Protein AF-A0A842VYQ7-F1 (afdb_monomer)

Foldseek 3Di:
DQDDPDVLLVVVVVLQVVQFDWDPADAFQFFKWKWKWFADPNDIWIKIDTATWDDDVFKIKGFAWIQTPVQQAIDGDIDIDGSDDDPRMDMTMGGDDPPLRVQVVVVCVVADRVRRRNPSVVVSVSSVVVSVVD

Structure (mmCIF, N/CA/C/O backbone):
data_AF-A0A842VYQ7-F1
#
_entry.id   AF-A0A842VYQ7-F1
#
loop_
_atom_site.group_PDB
_atom_site.id
_atom_site.type_symbol
_atom_site.label_atom_id
_atom_site.label_alt_id
_atom_site.label_comp_id
_atom_site.label_asym_id
_atom_site.label_entity_id
_atom_site.label_seq_id
_atom_site.pdbx_PDB_ins_code
_atom_site.Cartn_x
_atom_site.Cartn_y
_atom_site.Cartn_z
_atom_site.occupancy
_atom_site.B_iso_or_equiv
_atom_site.auth_seq_id
_atom_site.auth_comp_id
_atom_site.auth_asym_id
_atom_site.auth_atom_id
_atom_site.pdbx_PDB_model_num
ATOM 1 N N . MET A 1 1 ? -12.883 -2.014 20.050 1.00 46.69 1 MET A N 1
ATOM 2 C CA . MET A 1 1 ? -12.017 -1.798 18.872 1.00 46.69 1 MET A CA 1
ATOM 3 C C . MET A 1 1 ? -12.716 -2.423 17.682 1.00 46.69 1 MET A C 1
ATOM 5 O O . MET A 1 1 ? -13.135 -3.564 17.813 1.00 46.69 1 MET A O 1
ATOM 9 N N . ALA A 1 2 ? -12.923 -1.688 16.590 1.00 48.06 2 ALA A N 1
ATOM 10 C CA . ALA A 1 2 ? -13.311 -2.316 15.330 1.00 48.06 2 ALA A CA 1
ATOM 11 C C . ALA A 1 2 ? -12.045 -2.970 14.754 1.00 48.06 2 ALA A C 1
ATOM 13 O O . ALA A 1 2 ? -11.008 -2.313 14.687 1.00 48.06 2 ALA A O 1
ATOM 14 N N . ILE A 1 3 ? -12.109 -4.268 14.477 1.00 56.12 3 ILE A N 1
ATOM 15 C CA . ILE A 1 3 ? -10.994 -5.078 13.975 1.00 56.12 3 ILE A CA 1
ATOM 16 C C . ILE A 1 3 ? -11.365 -5.459 12.541 1.00 56.12 3 ILE A C 1
ATOM 18 O O . ILE A 1 3 ? -12.533 -5.774 12.293 1.00 56.12 3 ILE A O 1
ATOM 22 N N . SER A 1 4 ? -10.396 -5.410 11.622 1.00 59.88 4 SER A N 1
ATOM 23 C CA . SER A 1 4 ? -10.541 -5.999 10.286 1.00 59.88 4 SER A CA 1
ATOM 24 C C . SER A 1 4 ? -11.105 -7.412 10.394 1.00 59.88 4 SER A C 1
ATOM 26 O O . SER A 1 4 ? -10.699 -8.181 11.270 1.00 59.88 4 SER A O 1
ATOM 28 N N . LYS A 1 5 ? -12.029 -7.778 9.505 1.00 63.16 5 LYS A N 1
ATOM 29 C CA . LYS A 1 5 ? -12.509 -9.167 9.440 1.00 63.16 5 LYS A CA 1
ATOM 30 C C . LYS A 1 5 ? -11.510 -10.087 8.729 1.00 63.16 5 LYS A C 1
ATOM 32 O O . LYS A 1 5 ? -11.689 -11.300 8.785 1.00 63.16 5 LYS A 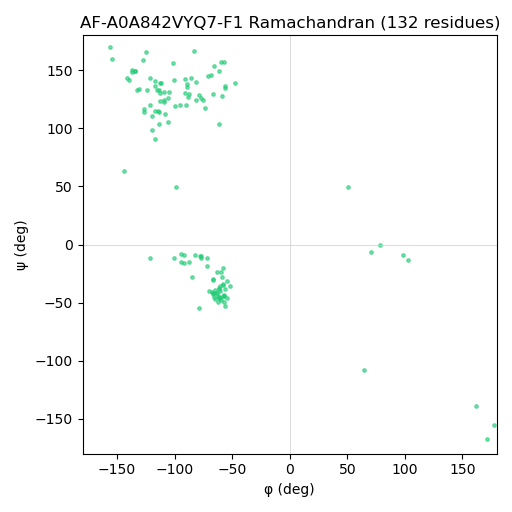O 1
ATOM 37 N N . LYS A 1 6 ? -10.477 -9.517 8.097 1.00 72.62 6 LYS A N 1
ATOM 38 C CA . LYS A 1 6 ? -9.433 -10.209 7.336 1.00 72.62 6 LYS A CA 1
ATOM 39 C C . LYS A 1 6 ? -8.109 -10.224 8.120 1.00 72.62 6 LYS A C 1
ATOM 41 O O . LYS A 1 6 ? -7.474 -9.166 8.231 1.00 72.62 6 LYS A O 1
ATOM 46 N N . PRO A 1 7 ? -7.685 -11.365 8.706 1.00 81.31 7 PRO A N 1
ATOM 47 C CA . PRO A 1 7 ? -6.415 -11.463 9.438 1.00 81.31 7 PRO A CA 1
ATOM 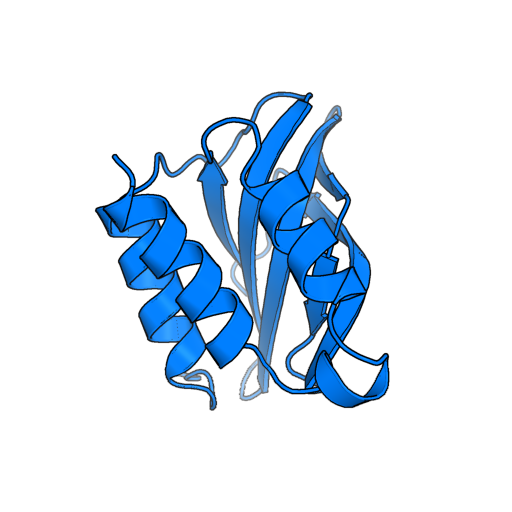48 C C . PRO A 1 7 ? -5.192 -11.135 8.565 1.00 81.31 7 PRO A C 1
ATOM 50 O O . PRO A 1 7 ? -4.168 -10.677 9.076 1.00 81.31 7 PRO A O 1
ATOM 53 N N . GLU A 1 8 ? -5.322 -11.283 7.249 1.00 86.81 8 GLU A N 1
ATOM 54 C CA . GLU A 1 8 ? -4.322 -10.960 6.230 1.00 86.81 8 GLU A CA 1
ATOM 55 C C . GLU A 1 8 ? -3.893 -9.489 6.288 1.00 86.81 8 GLU A C 1
ATOM 57 O O . GLU A 1 8 ? -2.724 -9.180 6.088 1.00 86.81 8 GLU A O 1
ATOM 62 N N . ILE A 1 9 ? -4.804 -8.575 6.629 1.00 88.12 9 ILE A N 1
ATOM 63 C CA . ILE A 1 9 ? -4.496 -7.142 6.751 1.00 88.12 9 ILE A CA 1
ATOM 64 C C . ILE A 1 9 ? -3.570 -6.885 7.938 1.00 88.12 9 ILE A C 1
ATOM 66 O O . ILE A 1 9 ? -2.630 -6.102 7.836 1.00 88.12 9 ILE A O 1
ATOM 70 N N . GLY A 1 10 ? -3.806 -7.566 9.063 1.00 89.44 10 GLY A N 1
ATOM 71 C CA . GLY A 1 10 ? -2.907 -7.499 10.214 1.00 89.44 10 GLY A CA 1
ATOM 72 C C . GLY A 1 10 ? -1.521 -8.037 9.865 1.00 89.44 10 GLY A C 1
ATOM 73 O O . GLY A 1 10 ? -0.519 -7.395 10.165 1.00 89.44 10 GLY A O 1
ATOM 74 N N . LYS A 1 11 ? -1.472 -9.172 9.157 1.00 91.31 11 LYS A N 1
ATOM 75 C CA . LYS A 1 11 ? -0.219 -9.762 8.674 1.00 91.31 11 LYS A CA 1
ATOM 76 C C . LYS A 1 11 ? 0.525 -8.826 7.716 1.00 91.31 11 LYS A C 1
ATOM 78 O O . LYS A 1 11 ? 1.724 -8.639 7.887 1.00 91.31 11 LYS A O 1
ATOM 83 N N . LEU A 1 12 ? -0.179 -8.208 6.764 1.00 92.44 12 LEU A N 1
ATOM 84 C CA . LEU A 1 12 ? 0.397 -7.229 5.841 1.00 92.44 12 LEU A CA 1
ATOM 85 C C . LEU A 1 12 ? 1.046 -6.083 6.609 1.00 92.44 12 LEU A C 1
ATOM 87 O O . LEU A 1 12 ? 2.213 -5.795 6.388 1.00 92.44 12 LEU A O 1
ATOM 91 N N . LYS A 1 13 ? 0.310 -5.454 7.530 1.00 93.69 13 LYS A N 1
ATOM 92 C CA . LYS A 1 13 ? 0.820 -4.313 8.302 1.00 93.69 13 LYS A CA 1
ATOM 93 C C . LYS A 1 13 ? 2.091 -4.667 9.072 1.00 93.69 13 LYS A C 1
ATOM 95 O O . LYS A 1 13 ? 3.050 -3.912 8.991 1.00 93.69 13 LYS A O 1
ATOM 100 N N . ASN A 1 14 ? 2.121 -5.829 9.726 1.00 94.56 14 ASN A N 1
ATOM 101 C CA . ASN A 1 14 ? 3.319 -6.296 10.423 1.00 94.56 14 ASN A CA 1
ATOM 102 C C . ASN A 1 14 ? 4.498 -6.482 9.454 1.00 94.56 14 ASN A C 1
ATOM 104 O O . ASN A 1 14 ? 5.588 -5.998 9.726 1.00 94.56 14 ASN A O 1
ATOM 108 N N . ILE A 1 15 ? 4.275 -7.123 8.298 1.00 93.88 15 ILE A N 1
ATOM 109 C CA . ILE A 1 15 ? 5.314 -7.293 7.270 1.00 93.88 15 ILE A CA 1
ATOM 110 C C . ILE A 1 15 ? 5.856 -5.934 6.813 1.00 93.88 15 ILE A C 1
ATOM 112 O O . ILE A 1 15 ? 7.071 -5.778 6.696 1.00 93.88 15 ILE A O 1
ATOM 116 N N . LEU A 1 16 ? 4.974 -4.961 6.570 1.00 94.81 16 LEU A N 1
ATOM 117 C CA . LEU A 1 16 ? 5.366 -3.619 6.147 1.00 94.81 16 LEU A CA 1
ATOM 118 C C . LEU A 1 16 ? 6.220 -2.920 7.209 1.00 94.81 16 LEU A C 1
ATOM 120 O O . LEU A 1 16 ? 7.289 -2.415 6.890 1.00 94.81 16 LEU A O 1
ATOM 124 N N . GLU A 1 17 ? 5.774 -2.926 8.464 1.00 94.88 17 GLU A N 1
ATOM 125 C CA . GLU A 1 17 ? 6.479 -2.279 9.578 1.00 94.88 17 GLU A CA 1
ATOM 126 C C . GLU A 1 17 ? 7.829 -2.943 9.906 1.00 94.88 17 GLU A C 1
ATOM 128 O O . GLU A 1 17 ? 8.742 -2.264 10.372 1.00 94.88 17 GLU A O 1
ATOM 133 N N . GLU A 1 18 ? 7.973 -4.251 9.669 1.00 95.00 18 GLU A N 1
ATOM 134 C CA . GLU A 1 18 ? 9.201 -5.004 9.959 1.00 95.00 18 GLU A CA 1
ATOM 135 C C . GLU A 1 18 ? 10.250 -4.943 8.837 1.00 95.00 18 GLU A C 1
ATOM 137 O O . GLU A 1 18 ? 11.438 -5.080 9.126 1.00 95.00 18 GLU A O 1
ATOM 142 N N . ASN A 1 19 ? 9.836 -4.771 7.575 1.00 94.50 19 ASN A N 1
ATOM 143 C CA . ASN A 1 19 ? 10.721 -4.976 6.416 1.00 94.50 19 ASN A CA 1
ATOM 144 C C . ASN A 1 19 ? 10.885 -3.747 5.514 1.00 94.50 19 ASN A C 1
ATOM 146 O O . ASN A 1 19 ? 11.759 -3.760 4.653 1.00 94.50 19 ASN A O 1
ATOM 150 N N . PHE A 1 20 ? 10.074 -2.702 5.681 1.00 94.50 20 PHE A N 1
ATOM 151 C CA . PHE A 1 20 ? 10.090 -1.531 4.803 1.00 94.50 20 PHE A CA 1
ATOM 152 C C . PHE A 1 20 ? 10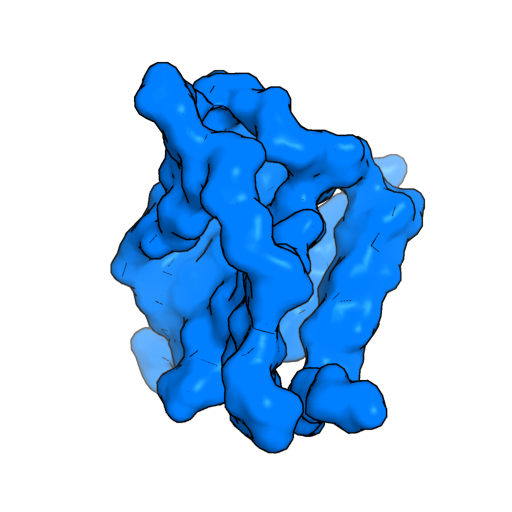.229 -0.225 5.589 1.00 94.50 20 PHE A C 1
ATOM 154 O O . PHE A 1 20 ? 9.899 -0.138 6.774 1.00 94.50 20 PHE A O 1
ATOM 161 N N . GLU A 1 21 ? 10.686 0.830 4.911 1.00 96.19 21 GLU A N 1
ATOM 162 C CA . GLU A 1 21 ? 10.692 2.176 5.481 1.00 96.19 21 GLU A CA 1
ATOM 163 C C . GLU A 1 21 ? 9.265 2.739 5.517 1.00 96.19 21 GLU A C 1
ATOM 165 O O . GLU A 1 21 ? 8.640 2.953 4.475 1.00 96.19 21 GLU A O 1
ATOM 170 N N . ILE A 1 22 ? 8.753 3.017 6.720 1.00 96.75 22 ILE A N 1
ATOM 171 C CA . ILE A 1 22 ? 7.443 3.648 6.902 1.00 96.75 22 ILE A CA 1
ATOM 172 C C . ILE A 1 22 ? 7.579 5.172 6.888 1.00 96.75 22 ILE A C 1
ATOM 174 O O . ILE A 1 22 ? 8.319 5.751 7.683 1.00 96.75 22 ILE A O 1
ATOM 178 N N . THR A 1 23 ? 6.801 5.836 6.034 1.00 94.44 23 THR A N 1
ATOM 179 C CA . THR A 1 23 ? 6.805 7.296 5.890 1.00 94.44 23 THR A CA 1
ATOM 180 C C . THR A 1 23 ? 5.392 7.866 5.836 1.00 94.44 23 THR A C 1
ATOM 182 O O . THR A 1 23 ? 4.468 7.254 5.319 1.00 94.44 23 THR A O 1
ATOM 185 N N . GLU A 1 24 ? 5.196 9.087 6.327 1.00 91.50 24 GLU A N 1
ATOM 186 C CA . GLU A 1 24 ? 3.939 9.830 6.130 1.00 91.50 24 GLU A CA 1
ATOM 187 C C . GLU A 1 24 ? 3.980 10.721 4.875 1.00 91.50 24 GLU A C 1
ATOM 189 O O . GLU A 1 24 ? 2.985 11.341 4.486 1.00 91.50 24 GLU A O 1
ATOM 194 N N . SER A 1 25 ? 5.158 10.839 4.262 1.00 90.75 25 SER A N 1
ATOM 195 C CA . SER A 1 25 ? 5.469 11.848 3.255 1.00 90.75 25 SER A CA 1
ATOM 196 C C . SER A 1 25 ? 6.403 11.261 2.189 1.00 90.75 25 SER A C 1
ATOM 198 O O . SER A 1 25 ? 7.525 11.761 2.038 1.00 90.75 25 SER A O 1
ATOM 200 N N . PRO A 1 26 ? 5.945 10.244 1.431 1.00 94.69 26 PRO A N 1
ATOM 201 C CA . PRO A 1 26 ? 6.709 9.693 0.313 1.00 94.69 26 PRO A CA 1
ATOM 202 C C . PRO A 1 26 ? 7.058 10.783 -0.712 1.00 94.69 26 PRO A C 1
ATOM 204 O O . PRO A 1 26 ? 6.426 11.856 -0.765 1.00 94.69 26 PRO A O 1
ATOM 207 N N . ASN A 1 27 ? 8.102 10.551 -1.498 1.00 96.00 27 ASN A N 1
ATOM 208 C CA . ASN A 1 27 ? 8.464 11.398 -2.627 1.00 96.00 27 ASN A CA 1
ATOM 209 C C . ASN A 1 27 ? 7.643 11.012 -3.860 1.00 96.00 27 ASN A C 1
ATOM 211 O O . ASN A 1 27 ? 6.945 10.000 -3.886 1.00 96.00 27 ASN A O 1
ATOM 215 N N . SER A 1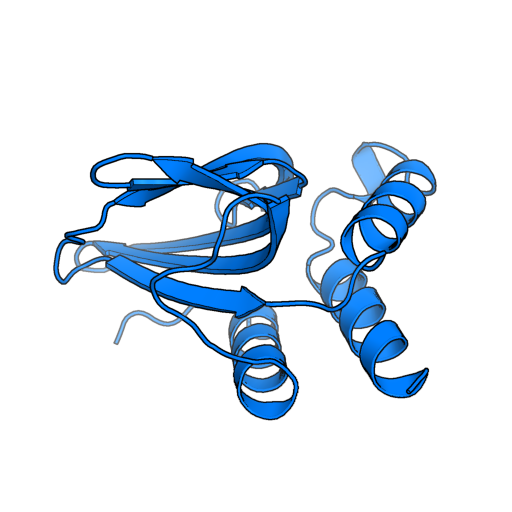 28 ? 7.667 11.875 -4.874 1.00 96.12 28 SER A N 1
ATOM 216 C CA . SER A 1 28 ? 7.095 11.514 -6.170 1.00 96.12 28 SER A CA 1
ATOM 217 C C . SER A 1 28 ? 7.945 10.429 -6.821 1.00 96.12 28 SER A C 1
ATOM 219 O O . SER A 1 28 ? 9.164 10.452 -6.689 1.00 96.12 28 SER A O 1
ATOM 221 N N . GLU A 1 29 ? 7.285 9.541 -7.555 1.00 94.69 29 GLU A N 1
ATOM 222 C CA . GLU A 1 29 ? 7.840 8.376 -8.250 1.00 94.69 29 GLU A CA 1
ATOM 223 C C . GLU A 1 29 ? 8.311 7.222 -7.356 1.00 94.69 29 GLU A C 1
ATOM 225 O O . GLU A 1 29 ? 8.583 6.150 -7.896 1.00 94.69 29 GLU A O 1
ATOM 230 N N . ASP A 1 30 ? 8.311 7.385 -6.027 1.00 96.38 30 ASP A N 1
ATOM 231 C CA . ASP A 1 30 ? 8.536 6.278 -5.091 1.00 96.38 30 ASP A CA 1
ATOM 232 C C . ASP A 1 30 ? 7.511 5.160 -5.347 1.00 96.38 30 ASP A C 1
ATOM 234 O O . ASP A 1 30 ? 6.308 5.419 -5.479 1.00 96.38 30 ASP A O 1
ATOM 238 N N . GLU A 1 31 ? 7.974 3.910 -5.391 1.00 96.62 31 GLU A N 1
ATOM 239 C CA . GLU A 1 31 ? 7.087 2.751 -5.316 1.00 96.62 31 GLU A CA 1
ATOM 240 C C . GLU A 1 31 ? 6.693 2.539 -3.856 1.00 96.62 31 GLU A C 1
ATOM 242 O O . GLU A 1 31 ? 7.541 2.532 -2.962 1.00 96.62 31 GLU A O 1
ATOM 247 N N . VAL A 1 32 ? 5.392 2.429 -3.600 1.00 97.19 32 VAL A N 1
ATOM 248 C CA . VAL A 1 32 ? 4.866 2.356 -2.239 1.00 97.19 32 VAL A CA 1
ATOM 249 C C . VAL A 1 32 ? 3.779 1.303 -2.106 1.00 97.19 32 VAL A C 1
ATOM 251 O O . VAL A 1 32 ? 2.996 1.062 -3.030 1.00 97.19 32 VAL A O 1
ATOM 254 N N . ILE A 1 33 ? 3.691 0.736 -0.905 1.00 96.69 33 ILE A N 1
ATOM 255 C CA . ILE A 1 33 ? 2.536 -0.023 -0.433 1.00 96.69 33 ILE A CA 1
ATOM 256 C C . ILE A 1 33 ? 1.832 0.813 0.632 1.00 96.69 33 ILE A C 1
ATOM 258 O O . ILE A 1 33 ? 2.425 1.200 1.639 1.00 96.69 33 ILE A O 1
ATOM 262 N N . VAL A 1 34 ? 0.547 1.070 0.430 1.00 96.56 34 VAL A N 1
ATOM 263 C CA . VAL A 1 34 ? -0.293 1.825 1.354 1.00 96.56 34 VAL A CA 1
ATOM 264 C C . VAL A 1 34 ? -1.387 0.949 1.913 1.00 96.56 34 VAL A C 1
ATOM 266 O O . VAL A 1 34 ? -2.103 0.291 1.171 1.00 96.56 34 VAL A O 1
ATOM 269 N N . VAL A 1 35 ? -1.573 1.013 3.226 1.00 95.94 35 VAL A N 1
ATOM 270 C CA . VAL A 1 35 ? -2.739 0.467 3.916 1.00 95.94 35 VAL A CA 1
ATOM 271 C C . VAL A 1 35 ? -3.508 1.633 4.519 1.00 95.94 35 VAL A C 1
ATOM 273 O O . VAL A 1 35 ? -3.003 2.318 5.409 1.00 95.94 35 VAL A O 1
ATOM 276 N N . ARG A 1 36 ? -4.733 1.864 4.046 1.00 95.06 36 ARG A N 1
ATOM 277 C CA . ARG A 1 36 ? -5.627 2.925 4.518 1.00 95.06 36 ARG A CA 1
ATOM 278 C C . ARG A 1 36 ? -6.839 2.313 5.207 1.00 95.06 36 ARG A C 1
ATOM 280 O O . ARG A 1 36 ? -7.672 1.673 4.579 1.00 95.06 36 ARG A O 1
ATOM 287 N N . GLU A 1 37 ? -6.959 2.543 6.507 1.00 93.06 37 GLU A N 1
ATOM 288 C CA . GLU A 1 37 ? -8.065 2.057 7.331 1.00 93.06 37 GLU A CA 1
ATOM 289 C C . GLU A 1 37 ? -9.021 3.209 7.653 1.00 93.06 37 GLU A C 1
ATOM 291 O O . GLU A 1 37 ? -8.597 4.263 8.135 1.00 93.06 37 GLU A O 1
ATOM 296 N N . LEU A 1 38 ? -10.321 2.999 7.455 1.00 91.25 38 LEU A N 1
ATOM 297 C CA . LEU A 1 38 ? -11.378 3.919 7.867 1.00 91.25 38 LEU A CA 1
ATOM 298 C C . LEU A 1 38 ? -12.217 3.289 8.985 1.00 91.25 38 LEU A C 1
ATOM 300 O O . LEU A 1 38 ? -12.809 2.224 8.825 1.00 91.25 38 LEU A O 1
ATOM 304 N N . ILE A 1 39 ? -12.302 3.991 10.115 1.00 87.88 39 ILE A N 1
ATOM 305 C CA . ILE A 1 39 ? -13.051 3.593 11.309 1.00 87.88 39 ILE A CA 1
ATOM 306 C C . ILE A 1 39 ? -14.206 4.576 11.514 1.00 87.88 39 ILE A C 1
ATOM 308 O O . ILE A 1 39 ? -14.019 5.689 12.008 1.00 87.88 39 ILE A O 1
ATOM 312 N N . ALA A 1 40 ? -15.421 4.158 11.171 1.00 84.06 40 ALA A N 1
ATOM 313 C CA . ALA A 1 40 ? -16.631 4.964 11.304 1.00 84.06 40 ALA A CA 1
ATOM 314 C C . ALA A 1 40 ? -17.600 4.310 12.301 1.00 84.06 40 ALA A C 1
ATOM 316 O O . ALA A 1 40 ? -18.440 3.481 11.949 1.00 84.06 40 ALA A O 1
ATOM 317 N N . GLY A 1 41 ? -17.480 4.671 13.582 1.00 80.56 41 GLY A N 1
ATOM 318 C CA . GLY A 1 41 ? -18.308 4.103 14.649 1.00 80.56 41 GLY A CA 1
ATOM 319 C C . GLY A 1 41 ? -18.054 2.603 14.837 1.00 80.56 41 GLY A C 1
ATOM 320 O O . GLY A 1 41 ? -17.017 2.217 15.370 1.00 80.56 41 GLY A O 1
ATOM 321 N N . LYS A 1 42 ? -19.013 1.761 14.425 1.00 78.06 42 LYS A N 1
ATOM 322 C CA . LYS A 1 42 ? -18.881 0.288 14.427 1.00 78.06 42 LYS A CA 1
ATOM 323 C C . LYS A 1 42 ? -18.406 -0.283 13.085 1.00 78.06 42 LYS A C 1
ATOM 325 O O . LYS A 1 42 ? -18.133 -1.478 13.016 1.00 78.06 42 LYS A O 1
ATOM 330 N N . SER A 1 43 ? -18.325 0.544 12.045 1.00 80.25 43 SER A N 1
ATOM 331 C CA . SER A 1 43 ? -17.875 0.138 10.716 1.00 80.25 43 SER A CA 1
ATOM 332 C C . SER A 1 43 ? -16.362 0.285 10.596 1.00 80.25 43 SER A C 1
ATOM 334 O O . SER A 1 43 ? -15.787 1.276 11.052 1.00 80.25 43 SER A O 1
ATOM 336 N N . TYR A 1 44 ? -15.741 -0.707 9.969 1.00 84.94 44 TYR A N 1
ATOM 337 C CA . TYR A 1 44 ? -14.331 -0.731 9.608 1.00 84.94 44 TYR A CA 1
ATOM 338 C C . TYR A 1 44 ? -14.237 -1.137 8.141 1.00 84.94 44 TYR A C 1
ATOM 340 O O . TYR A 1 44 ? -14.932 -2.068 7.730 1.00 84.94 44 TYR A O 1
ATOM 348 N N . THR A 1 45 ? -13.424 -0.419 7.377 1.00 89.31 45 THR A N 1
ATOM 349 C CA . THR A 1 45 ? -13.089 -0.754 5.991 1.00 89.31 45 THR A CA 1
ATOM 350 C C . THR A 1 45 ? -11.619 -0.478 5.756 1.00 89.31 45 THR A C 1
ATOM 352 O O . THR A 1 45 ? -11.111 0.545 6.231 1.00 89.31 45 THR A O 1
ATOM 355 N N . VAL A 1 46 ? -10.960 -1.332 4.985 1.00 91.31 46 VAL A N 1
ATOM 356 C CA . VAL A 1 46 ? -9.574 -1.119 4.565 1.00 91.31 46 VAL A CA 1
ATOM 357 C C . VAL A 1 46 ? -9.427 -1.092 3.047 1.00 91.31 46 VAL A C 1
ATOM 359 O O . VAL A 1 46 ? -10.095 -1.829 2.319 1.00 91.31 46 VAL A O 1
ATOM 362 N N . GLU A 1 47 ? -8.527 -0.228 2.596 1.00 93.25 47 GLU A N 1
ATOM 363 C CA . GLU A 1 47 ? -8.006 -0.174 1.236 1.00 93.25 47 GLU A CA 1
ATOM 364 C C . GLU A 1 47 ? -6.506 -0.464 1.290 1.00 93.25 47 GLU A C 1
ATOM 366 O O . GLU A 1 47 ? -5.800 0.060 2.159 1.00 93.25 47 GLU A O 1
ATOM 371 N N . VAL A 1 48 ? -6.015 -1.294 0.374 1.00 93.94 48 VAL A N 1
ATOM 372 C CA . VAL A 1 48 ? -4.581 -1.559 0.224 1.00 93.94 48 VAL A CA 1
ATOM 373 C C . VAL A 1 48 ? -4.171 -1.188 -1.188 1.00 93.94 48 VAL A C 1
ATOM 375 O O . VAL A 1 48 ? -4.704 -1.747 -2.134 1.00 93.94 48 VAL A O 1
ATOM 378 N N . GLY A 1 49 ? -3.243 -0.254 -1.339 1.00 93.25 49 GLY A N 1
ATOM 379 C CA . GLY A 1 49 ? -2.728 0.165 -2.637 1.00 93.25 49 GLY A CA 1
ATOM 380 C C . GLY A 1 49 ? -1.279 -0.239 -2.805 1.00 93.25 49 GLY A C 1
ATOM 381 O O . GLY A 1 49 ? -0.495 -0.072 -1.876 1.00 93.25 49 GLY A O 1
ATOM 382 N N . ILE A 1 50 ? -0.910 -0.710 -3.989 1.00 94.69 50 ILE A N 1
ATOM 383 C CA . ILE A 1 50 ? 0.485 -0.776 -4.416 1.00 94.69 50 ILE A CA 1
ATOM 384 C C . ILE A 1 50 ? 0.648 -0.031 -5.731 1.00 94.69 50 ILE A C 1
ATOM 386 O O . ILE A 1 50 ? -0.146 -0.204 -6.657 1.00 94.69 50 ILE A O 1
ATOM 390 N N . GLY A 1 51 ? 1.661 0.820 -5.816 1.00 95.31 51 GLY A N 1
ATOM 391 C CA . GLY A 1 51 ? 1.828 1.647 -6.997 1.00 95.31 51 GLY A CA 1
ATOM 392 C C . GLY A 1 51 ? 2.897 2.705 -6.857 1.00 95.31 51 GLY A C 1
ATOM 393 O O . GLY A 1 51 ? 3.686 2.703 -5.914 1.00 95.31 51 GLY A O 1
ATOM 394 N N . LYS A 1 52 ? 2.886 3.634 -7.809 1.00 96.50 52 LYS A N 1
ATOM 395 C CA . LYS A 1 52 ? 3.761 4.805 -7.790 1.00 96.50 52 LYS A CA 1
ATOM 396 C C . LYS A 1 52 ? 3.096 5.953 -7.051 1.00 96.50 52 LYS A C 1
ATOM 398 O O . LYS A 1 52 ? 1.922 6.255 -7.282 1.00 96.50 52 LYS A O 1
ATOM 403 N N . CYS A 1 53 ? 3.861 6.609 -6.195 1.00 97.06 53 CYS A N 1
ATOM 404 C CA . CYS A 1 53 ? 3.445 7.799 -5.481 1.00 97.06 53 CYS A CA 1
ATOM 405 C C . CYS A 1 53 ? 3.587 9.053 -6.357 1.00 97.06 53 CYS A C 1
ATOM 407 O O . CYS A 1 53 ? 4.591 9.250 -7.038 1.00 97.06 53 CYS A O 1
ATOM 409 N N . TRP A 1 54 ? 2.615 9.956 -6.282 1.00 96.81 54 TRP A N 1
ATOM 410 C CA . TRP A 1 54 ? 2.682 11.299 -6.848 1.00 96.81 54 TRP A CA 1
ATOM 411 C C . TRP A 1 54 ? 2.355 12.321 -5.767 1.00 96.81 54 TRP A C 1
ATOM 413 O O . TRP A 1 54 ? 1.236 12.379 -5.250 1.00 96.81 54 TRP A O 1
ATOM 423 N N . LYS A 1 55 ? 3.349 13.133 -5.403 1.00 95.69 55 LYS A N 1
ATOM 424 C CA . LYS A 1 55 ? 3.232 14.114 -4.327 1.00 95.69 55 LYS A CA 1
ATOM 425 C C . LYS A 1 55 ? 2.751 15.460 -4.855 1.00 95.69 55 LYS A C 1
ATOM 427 O O . LYS A 1 55 ? 3.345 16.029 -5.770 1.00 95.69 55 LYS A O 1
ATOM 432 N N . TYR A 1 56 ? 1.736 16.017 -4.202 1.00 94.06 56 TYR A N 1
ATOM 433 C CA . TYR A 1 56 ? 1.157 17.316 -4.527 1.00 94.06 56 TYR A CA 1
ATOM 434 C C . TYR A 1 56 ? 1.146 18.249 -3.305 1.00 94.06 56 TYR A C 1
ATOM 436 O O . TYR A 1 56 ? 1.319 17.819 -2.157 1.00 94.06 56 TYR A O 1
ATOM 444 N N . PRO A 1 57 ? 0.929 19.562 -3.500 1.00 93.69 57 PRO A N 1
ATOM 445 C CA . PRO A 1 57 ? 0.681 20.468 -2.387 1.00 93.69 57 PRO A CA 1
ATOM 446 C C . PRO A 1 57 ? -0.594 20.070 -1.623 1.00 93.69 57 PRO A C 1
ATOM 448 O O . PRO A 1 57 ? -1.707 20.334 -2.065 1.00 93.69 57 PRO A O 1
ATOM 451 N N . GLY A 1 58 ? -0.427 19.457 -0.449 1.00 91.94 58 GLY A N 1
ATOM 452 C CA . GLY A 1 58 ? -1.522 19.151 0.482 1.00 91.94 58 GLY A CA 1
ATOM 453 C C . GLY A 1 58 ? -1.991 17.696 0.506 1.00 91.94 58 GLY A C 1
ATOM 454 O O . GLY A 1 58 ? -2.643 17.321 1.476 1.00 91.94 58 GLY A O 1
ATOM 455 N N . TYR A 1 59 ? -1.602 16.876 -0.467 1.00 95.00 59 TYR A N 1
ATOM 456 C CA . TYR A 1 59 ? -1.922 15.447 -0.528 1.00 95.00 59 TYR A CA 1
ATOM 457 C C . TYR A 1 59 ? -0.896 14.698 -1.384 1.00 95.00 59 TYR A C 1
ATOM 459 O O . TYR A 1 59 ? -0.080 15.310 -2.076 1.00 95.00 59 TYR A O 1
ATOM 467 N N . TRP A 1 60 ? -0.942 13.376 -1.354 1.00 96.31 60 TRP A N 1
ATOM 468 C CA . TRP A 1 60 ? -0.235 12.518 -2.297 1.00 96.31 60 TRP A CA 1
ATOM 469 C C . TRP A 1 60 ? -1.155 11.381 -2.748 1.00 96.31 60 TRP A C 1
ATOM 471 O O . TRP A 1 60 ? -2.047 10.968 -2.004 1.00 96.31 60 TRP A O 1
ATOM 481 N N . ASP A 1 61 ? -0.974 10.935 -3.987 1.00 96.44 61 ASP A N 1
ATOM 482 C CA . ASP A 1 61 ? -1.758 9.865 -4.604 1.00 96.44 61 ASP A CA 1
ATOM 483 C C . ASP A 1 61 ? -0.852 8.652 -4.850 1.00 96.44 61 ASP A C 1
ATOM 485 O O . ASP A 1 61 ? 0.238 8.800 -5.396 1.00 96.44 61 ASP A O 1
ATOM 489 N N . VAL A 1 62 ? -1.302 7.452 -4.486 1.00 96.50 62 VAL A N 1
ATOM 490 C CA . VAL A 1 62 ? -0.712 6.194 -4.976 1.00 96.50 62 VAL A CA 1
ATOM 491 C C . VAL A 1 62 ? -1.524 5.741 -6.157 1.00 96.50 62 VAL A C 1
ATOM 493 O O . VAL A 1 62 ? -2.715 5.506 -5.987 1.00 96.50 62 VAL A O 1
ATOM 496 N N . VAL A 1 63 ? -0.902 5.608 -7.321 1.00 95.31 63 VAL A N 1
ATOM 497 C CA . VAL A 1 63 ? -1.556 5.150 -8.551 1.00 95.31 63 VAL A CA 1
ATOM 498 C C . VAL A 1 63 ? -1.057 3.749 -8.882 1.00 95.31 63 VAL A C 1
ATOM 500 O O . VAL A 1 63 ? 0.152 3.550 -9.029 1.00 95.31 63 VAL A O 1
ATOM 503 N N . GLY A 1 64 ? -1.976 2.792 -8.995 1.00 92.94 64 GLY A N 1
ATOM 504 C CA . GLY A 1 64 ? -1.666 1.386 -9.248 1.00 92.94 64 GLY A CA 1
ATOM 505 C C . GLY A 1 64 ? -2.828 0.461 -8.885 1.00 92.94 64 GLY A C 1
ATOM 506 O O . GLY A 1 64 ? -3.987 0.795 -9.128 1.00 92.94 64 GLY A O 1
ATOM 507 N N . HIS A 1 65 ? -2.505 -0.680 -8.276 1.00 91.31 65 HIS A N 1
ATOM 508 C CA . HIS A 1 65 ? -3.457 -1.734 -7.916 1.00 91.31 65 HIS A CA 1
ATOM 509 C C . HIS A 1 65 ? -4.008 -1.515 -6.511 1.00 91.31 65 HIS A C 1
ATOM 511 O O . HIS A 1 65 ? -3.249 -1.506 -5.539 1.00 91.31 65 HIS A O 1
ATOM 517 N N . ILE A 1 66 ? -5.326 -1.358 -6.398 1.00 91.81 66 ILE A N 1
ATOM 518 C CA . ILE A 1 66 ? -6.025 -1.041 -5.150 1.00 91.81 66 ILE A CA 1
ATOM 519 C C . ILE A 1 66 ? -6.968 -2.177 -4.765 1.00 91.81 66 ILE A C 1
ATOM 521 O O . ILE A 1 66 ? -7.960 -2.419 -5.442 1.00 91.81 66 ILE A O 1
ATOM 525 N N . TYR A 1 67 ? -6.697 -2.845 -3.651 1.00 90.75 67 TYR A N 1
ATOM 526 C CA . TYR A 1 67 ? -7.625 -3.769 -3.012 1.00 90.75 67 TYR A CA 1
ATOM 527 C C . TYR A 1 67 ? -8.646 -3.017 -2.160 1.00 90.75 67 TYR A C 1
ATOM 529 O O . TYR A 1 67 ? -8.274 -2.289 -1.237 1.00 90.75 67 TYR A O 1
ATOM 537 N N . GLU A 1 68 ? -9.931 -3.243 -2.428 1.00 88.00 68 GLU A N 1
ATOM 538 C CA . GLU A 1 68 ? -11.053 -2.703 -1.656 1.00 88.00 68 GLU A CA 1
ATOM 539 C C . GLU A 1 68 ? -11.729 -3.820 -0.844 1.00 88.00 68 GLU A C 1
ATOM 541 O O . GLU A 1 68 ? -12.407 -4.681 -1.409 1.00 88.00 68 GLU A O 1
ATOM 546 N N . GLU A 1 69 ? -11.640 -3.788 0.492 1.00 85.62 69 GLU A N 1
ATOM 547 C CA . GLU A 1 69 ? -12.192 -4.857 1.351 1.00 85.62 69 GLU A CA 1
ATOM 548 C C . GLU A 1 69 ? -13.703 -5.075 1.157 1.00 85.62 69 GLU A C 1
ATOM 550 O O . GLU A 1 69 ? -14.183 -6.201 1.241 1.00 85.62 69 GLU A O 1
ATOM 555 N N . GLN A 1 70 ? -14.468 -4.015 0.873 1.00 82.56 70 GLN A N 1
ATOM 556 C CA . GLN A 1 70 ? -15.919 -4.126 0.677 1.00 82.56 70 GLN A CA 1
ATOM 557 C C . GLN A 1 70 ? -16.306 -4.916 -0.574 1.00 82.56 70 GLN A C 1
ATOM 559 O O . GLN A 1 70 ? -17.384 -5.509 -0.607 1.00 82.56 70 GLN A O 1
ATOM 564 N N . ARG A 1 71 ? -15.463 -4.869 -1.607 1.00 81.00 71 ARG A N 1
ATOM 565 C CA . ARG A 1 71 ? -15.686 -5.573 -2.873 1.00 81.00 71 ARG A CA 1
ATOM 566 C C . ARG A 1 71 ? -14.874 -6.85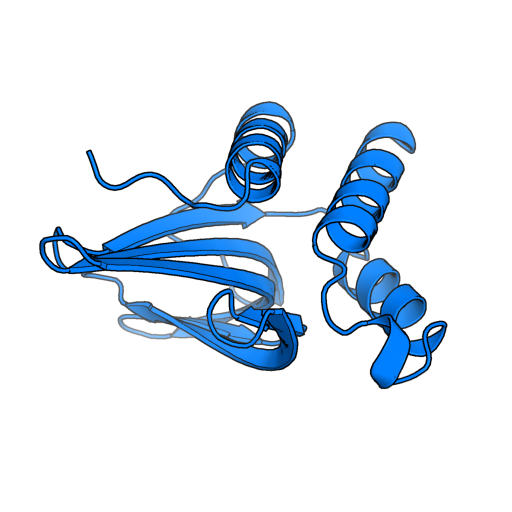9 -2.968 1.00 81.00 71 ARG A C 1
ATOM 568 O O . ARG A 1 71 ? -15.134 -7.643 -3.868 1.00 81.00 71 ARG A O 1
ATOM 575 N N . ASP A 1 72 ? -13.934 -7.042 -2.041 1.00 81.62 72 ASP A N 1
ATOM 576 C CA . ASP A 1 72 ? -12.984 -8.146 -1.984 1.00 81.62 72 ASP A CA 1
ATOM 577 C C . ASP A 1 72 ? -12.268 -8.352 -3.320 1.00 81.62 72 ASP A C 1
ATOM 579 O O . ASP A 1 72 ? -12.244 -9.448 -3.862 1.00 81.62 72 ASP A O 1
ATOM 583 N N . LYS A 1 73 ? -11.732 -7.273 -3.895 1.00 81.94 73 LYS A N 1
ATOM 584 C CA . LYS A 1 73 ? -11.049 -7.315 -5.189 1.00 81.94 73 LYS A CA 1
ATOM 585 C C . LYS A 1 73 ? -10.030 -6.208 -5.335 1.00 81.94 73 LYS A C 1
ATOM 587 O O . LYS A 1 73 ? -10.136 -5.177 -4.668 1.00 81.94 73 LYS A O 1
ATOM 592 N N . PHE A 1 74 ? -9.097 -6.422 -6.250 1.00 85.50 74 PHE A N 1
ATOM 593 C CA . PHE A 1 74 ? -8.188 -5.395 -6.729 1.00 85.50 74 PHE A CA 1
ATOM 594 C C . PHE A 1 74 ? -8.766 -4.690 -7.959 1.00 85.50 74 PHE A C 1
ATOM 596 O O . PHE A 1 74 ? -9.407 -5.310 -8.804 1.00 85.50 74 PHE A O 1
ATOM 603 N N . ILE A 1 75 ? -8.539 -3.386 -8.049 1.00 86.44 75 ILE A N 1
ATOM 604 C CA . ILE A 1 75 ? -8.882 -2.556 -9.202 1.00 86.44 75 ILE A CA 1
ATOM 605 C C . ILE A 1 75 ? -7.711 -1.640 -9.544 1.00 86.44 75 ILE A C 1
ATOM 607 O O . ILE A 1 75 ? -6.995 -1.190 -8.648 1.00 86.44 75 ILE A O 1
ATOM 611 N N . ASP A 1 76 ? -7.568 -1.302 -10.821 1.00 89.69 76 ASP A N 1
ATOM 612 C CA . ASP A 1 76 ? -6.727 -0.177 -11.216 1.00 89.69 76 ASP A CA 1
ATOM 613 C C . ASP A 1 76 ? -7.347 1.121 -10.698 1.00 89.69 76 ASP A C 1
ATOM 615 O O . ASP A 1 76 ? -8.537 1.397 -10.896 1.00 89.69 76 ASP A O 1
ATOM 619 N N . GLY A 1 77 ? -6.545 1.939 -10.030 1.00 91.69 77 GLY A N 1
ATOM 620 C CA . GLY A 1 77 ? -7.032 3.193 -9.485 1.00 91.69 77 GLY A CA 1
ATOM 621 C C . GLY A 1 77 ? -5.979 3.951 -8.705 1.00 91.69 77 GLY A C 1
ATOM 622 O O . GLY A 1 77 ? -4.773 3.814 -8.926 1.00 91.69 77 GLY A O 1
ATOM 623 N N . ASN A 1 78 ? -6.453 4.791 -7.788 1.00 94.81 78 ASN A N 1
ATOM 624 C CA . ASN A 1 78 ? -5.575 5.523 -6.901 1.00 94.81 78 ASN A CA 1
ATOM 625 C C . ASN A 1 78 ? -6.122 5.637 -5.478 1.00 94.81 78 ASN A C 1
ATOM 627 O O . ASN A 1 78 ? -7.317 5.848 -5.275 1.00 94.81 78 ASN A O 1
ATOM 631 N N . ILE A 1 79 ? -5.226 5.572 -4.491 1.00 95.25 79 ILE A N 1
ATOM 632 C CA . ILE A 1 79 ? -5.520 5.971 -3.111 1.00 95.25 79 ILE A CA 1
ATOM 633 C C . ILE A 1 79 ? -4.970 7.374 -2.903 1.00 95.25 79 ILE A C 1
ATOM 635 O O . ILE A 1 79 ? -3.762 7.593 -2.980 1.00 95.25 79 ILE A O 1
ATOM 639 N N . ARG A 1 80 ? -5.861 8.313 -2.580 1.00 95.88 80 ARG A N 1
ATOM 640 C CA . ARG A 1 80 ? -5.481 9.652 -2.132 1.00 95.88 80 ARG A CA 1
ATOM 641 C C . ARG A 1 80 ? -5.268 9.691 -0.629 1.00 95.88 80 ARG A C 1
ATOM 643 O O . ARG A 1 80 ? -6.161 9.329 0.143 1.00 95.88 80 ARG A O 1
ATOM 650 N N . VAL A 1 81 ? -4.134 10.239 -0.212 1.00 95.38 81 VAL A N 1
ATOM 651 C CA . VAL A 1 81 ? -3.831 10.514 1.191 1.00 95.38 81 VAL A CA 1
ATOM 652 C C . VAL A 1 81 ? -3.606 12.009 1.387 1.00 95.38 81 VAL A C 1
ATOM 654 O O . VAL A 1 81 ? -2.631 12.602 0.932 1.00 95.38 81 VAL A O 1
ATOM 657 N N . GLU A 1 82 ? -4.549 12.632 2.088 1.00 94.38 82 GLU A N 1
ATOM 658 C CA . GLU A 1 82 ? -4.472 14.037 2.481 1.00 94.38 82 GLU A CA 1
ATOM 659 C C . GLU A 1 82 ? -3.402 14.240 3.561 1.00 94.38 82 GLU A C 1
ATOM 661 O O . GLU A 1 82 ? -3.274 13.435 4.483 1.00 94.38 82 GLU A O 1
ATOM 666 N N . LYS A 1 83 ? -2.703 15.379 3.538 1.00 88.19 83 LYS A N 1
ATOM 667 C CA . LYS A 1 83 ? -1.719 15.749 4.575 1.00 88.19 83 LYS A CA 1
ATOM 668 C C . LY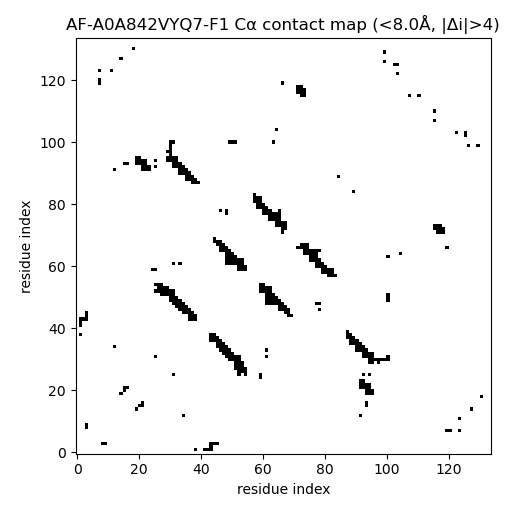S A 1 83 ? -2.337 15.822 5.975 1.00 88.19 83 LYS A C 1
ATOM 670 O O . LYS A 1 83 ? -1.6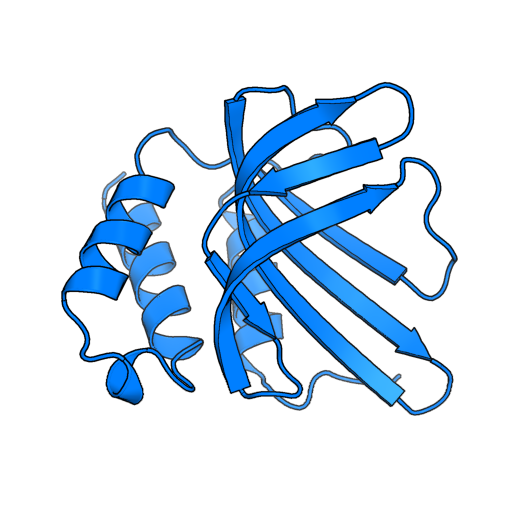42 15.685 6.978 1.00 88.19 83 LYS A O 1
ATOM 675 N N . ARG A 1 84 ? -3.635 16.123 6.056 1.00 90.56 84 ARG A N 1
ATOM 676 C CA . ARG A 1 84 ? -4.389 16.190 7.311 1.00 90.56 84 ARG A CA 1
ATOM 677 C C . ARG A 1 84 ? -5.522 15.181 7.268 1.00 90.56 84 ARG A C 1
ATOM 679 O O . ARG A 1 84 ? -6.584 15.458 6.718 1.00 90.56 84 ARG A O 1
ATOM 686 N N . LEU A 1 85 ? -5.291 14.031 7.886 1.00 89.44 85 LEU A N 1
ATOM 687 C CA . LEU A 1 85 ? -6.288 12.977 7.994 1.00 89.44 85 LEU A CA 1
ATOM 688 C C . LEU A 1 85 ? -7.196 13.197 9.214 1.00 89.44 85 LEU A C 1
ATOM 690 O O . LEU A 1 85 ? -6.736 13.653 10.267 1.00 89.44 85 LEU A O 1
ATOM 694 N N . PRO A 1 86 ? -8.495 12.872 9.111 1.00 90.31 86 PRO A N 1
ATOM 695 C CA . PRO A 1 86 ? -9.363 12.820 10.278 1.00 90.31 86 PRO A CA 1
ATOM 696 C C . PRO A 1 86 ? -8.926 11.681 11.212 1.00 90.31 86 PRO A C 1
ATOM 698 O O . PRO A 1 86 ? -8.406 10.666 10.764 1.00 90.31 86 PRO A O 1
ATOM 701 N N . LYS A 1 87 ? -9.213 11.798 12.517 1.00 87.94 87 LYS A N 1
ATOM 702 C CA . LYS A 1 87 ? -8.852 10.779 13.533 1.00 87.94 87 LYS A CA 1
ATOM 703 C C . LYS A 1 87 ? -9.418 9.378 13.256 1.00 87.94 87 LYS A C 1
ATOM 705 O O . LYS A 1 87 ? -8.948 8.403 13.834 1.00 87.94 87 LYS A O 1
ATOM 710 N N . SER A 1 88 ? -10.464 9.294 12.439 1.00 90.44 88 SER A N 1
ATOM 711 C CA . SER A 1 88 ? -11.091 8.050 11.994 1.00 90.44 88 SER A CA 1
ATOM 712 C C . SER A 1 88 ? -10.302 7.325 10.906 1.00 90.44 88 SER A C 1
ATOM 714 O O . SER A 1 88 ? -10.637 6.183 10.609 1.00 90.44 88 SER A O 1
ATOM 716 N N . VAL A 1 89 ? -9.300 7.961 10.299 1.00 92.56 89 VAL A N 1
ATOM 717 C CA . VAL A 1 89 ? -8.492 7.375 9.229 1.00 92.56 89 VAL A CA 1
ATOM 718 C C . VAL A 1 89 ? -7.091 7.094 9.749 1.00 92.56 89 VAL A C 1
ATOM 720 O O . VAL A 1 89 ? -6.458 7.960 10.352 1.00 92.56 89 VAL A O 1
ATOM 723 N N . LYS A 1 90 ? -6.611 5.878 9.504 1.00 93.12 90 LYS A N 1
ATOM 724 C CA . LYS A 1 90 ? -5.222 5.482 9.740 1.00 93.12 90 LYS A CA 1
ATOM 725 C C . LYS A 1 90 ? -4.587 5.110 8.416 1.00 93.12 90 LYS A C 1
ATOM 727 O O . LYS A 1 90 ? -5.239 4.491 7.580 1.00 93.12 90 LYS A O 1
ATOM 732 N N . VAL A 1 91 ? -3.332 5.492 8.238 1.00 95.12 91 VAL A N 1
ATOM 733 C CA . VAL A 1 91 ? -2.566 5.183 7.036 1.00 95.12 91 VAL A CA 1
ATOM 734 C C . VAL A 1 91 ? -1.208 4.653 7.459 1.00 95.12 91 VAL A C 1
ATOM 736 O O . VAL A 1 91 ? -0.562 5.244 8.320 1.00 95.12 91 VAL A O 1
ATOM 739 N N . ILE A 1 92 ? -0.801 3.549 6.848 1.00 96.06 92 ILE A N 1
ATOM 740 C CA . ILE A 1 92 ? 0.587 3.099 6.800 1.00 96.06 92 ILE A CA 1
ATOM 741 C C . ILE A 1 92 ? 1.017 3.225 5.347 1.00 96.06 92 ILE A C 1
ATOM 743 O O . ILE A 1 92 ? 0.295 2.774 4.460 1.00 96.06 92 ILE A O 1
ATOM 747 N N . CYS A 1 93 ? 2.160 3.853 5.106 1.00 97.00 93 CYS A N 1
ATOM 748 C CA . CYS A 1 93 ? 2.775 3.930 3.791 1.00 97.00 93 CYS A CA 1
ATOM 749 C C . CYS A 1 93 ? 4.209 3.434 3.918 1.00 97.00 93 CYS A C 1
ATOM 751 O O . CYS A 1 93 ? 4.995 4.002 4.674 1.00 97.00 93 CYS A O 1
ATOM 753 N N . ALA A 1 94 ? 4.495 2.343 3.224 1.00 97.38 94 ALA A N 1
ATOM 754 C CA . ALA A 1 94 ? 5.791 1.698 3.164 1.00 97.38 94 ALA A CA 1
ATOM 755 C C . ALA A 1 94 ? 6.425 1.995 1.805 1.00 97.38 94 ALA A C 1
ATOM 757 O O . ALA A 1 94 ? 5.797 1.729 0.779 1.00 97.38 94 ALA A O 1
ATOM 758 N N . ILE A 1 95 ? 7.643 2.532 1.795 1.00 96.94 95 ILE A N 1
ATOM 759 C CA . ILE A 1 95 ? 8.436 2.674 0.570 1.00 96.94 95 ILE A CA 1
ATOM 760 C C . ILE A 1 95 ? 9.011 1.305 0.229 1.00 96.94 95 ILE A C 1
ATOM 762 O O . ILE A 1 95 ? 9.651 0.684 1.076 1.00 96.94 95 ILE A O 1
ATOM 766 N N . SER A 1 96 ? 8.777 0.840 -0.994 1.00 94.00 96 SER A N 1
ATOM 767 C CA . SER A 1 96 ? 9.376 -0.381 -1.523 1.00 94.00 96 SER A CA 1
ATOM 768 C C . SER A 1 96 ? 10.541 -0.078 -2.449 1.00 94.00 96 SER A C 1
ATOM 770 O O . SER A 1 96 ? 10.588 0.974 -3.089 1.00 94.00 96 SER A O 1
ATOM 772 N N . ASP A 1 97 ? 11.437 -1.051 -2.594 1.00 90.62 97 ASP A N 1
ATOM 773 C CA . ASP A 1 97 ? 12.461 -0.997 -3.629 1.00 90.62 97 ASP A CA 1
ATOM 774 C C . ASP A 1 97 ? 11.839 -0.968 -5.037 1.00 90.62 97 ASP A C 1
ATOM 776 O O . ASP A 1 97 ? 10.768 -1.550 -5.259 1.00 90.62 97 ASP A O 1
ATOM 780 N N . PRO A 1 98 ? 12.507 -0.322 -6.010 1.00 91.25 98 PRO A N 1
ATOM 781 C CA . PRO A 1 98 ? 12.032 -0.276 -7.386 1.00 91.25 98 PRO A CA 1
ATOM 782 C C . PRO A 1 98 ? 11.812 -1.670 -7.991 1.00 91.25 98 PRO A C 1
ATOM 784 O O . PRO A 1 98 ? 12.664 -2.555 -7.885 1.00 91.25 98 PRO A O 1
ATOM 787 N N . GLY A 1 99 ? 10.700 -1.843 -8.707 1.00 90.44 99 GLY A N 1
ATOM 788 C CA . GLY A 1 99 ? 10.354 -3.074 -9.420 1.00 90.44 99 GLY A CA 1
ATOM 789 C C . GLY A 1 99 ? 9.387 -3.997 -8.677 1.00 90.44 99 GLY A C 1
ATOM 790 O O . GLY A 1 99 ? 8.872 -4.942 -9.289 1.00 90.44 99 GLY A O 1
ATOM 791 N N . LEU A 1 100 ? 9.074 -3.731 -7.404 1.00 89.88 100 LEU A N 1
ATOM 792 C CA . LEU A 1 100 ? 8.032 -4.476 -6.698 1.00 89.88 100 LEU A CA 1
ATOM 793 C C . LEU A 1 100 ? 6.660 -4.239 -7.341 1.00 89.88 100 LEU A C 1
ATOM 795 O O . LEU A 1 100 ? 5.907 -5.197 -7.541 1.00 89.88 100 LEU A O 1
ATOM 799 N N . PHE A 1 101 ? 6.350 -2.999 -7.730 1.00 89.56 101 PHE A N 1
ATOM 800 C CA . PHE A 1 101 ? 5.099 -2.686 -8.416 1.00 89.56 101 PHE A CA 1
ATOM 801 C C . PHE A 1 101 ? 4.983 -3.442 -9.745 1.00 89.56 101 PHE A C 1
ATOM 803 O O . PHE A 1 101 ? 3.970 -4.091 -9.988 1.00 89.56 101 PHE A O 1
ATOM 810 N N . GLU A 1 102 ? 6.040 -3.452 -10.565 1.00 88.62 102 GLU A N 1
ATOM 811 C CA . GLU A 1 102 ? 6.063 -4.208 -11.828 1.00 88.62 102 GLU A CA 1
ATOM 812 C C . GLU A 1 102 ? 5.879 -5.717 -11.593 1.00 88.62 102 GLU A C 1
ATOM 814 O O . GLU A 1 102 ? 5.234 -6.407 -12.384 1.00 88.62 102 GLU A O 1
ATOM 819 N N . ARG A 1 103 ? 6.425 -6.257 -10.497 1.00 88.06 103 ARG A N 1
ATOM 820 C CA . ARG A 1 103 ? 6.239 -7.668 -10.139 1.00 88.06 103 ARG A CA 1
ATOM 821 C C . ARG A 1 103 ? 4.792 -7.975 -9.768 1.00 88.06 103 ARG A C 1
ATOM 823 O O . ARG A 1 103 ? 4.297 -9.028 -10.171 1.00 88.06 103 ARG A O 1
ATOM 830 N N . VAL A 1 104 ? 4.133 -7.096 -9.014 1.00 87.06 104 VAL A N 1
ATOM 831 C CA . VAL A 1 104 ? 2.706 -7.256 -8.700 1.00 87.06 104 VAL A CA 1
ATOM 832 C C . VAL A 1 104 ? 1.858 -7.107 -9.958 1.00 87.06 104 VAL A C 1
ATOM 834 O O . VAL A 1 104 ? 0.992 -7.944 -10.182 1.00 87.06 104 VAL A O 1
ATOM 837 N N . ASP A 1 105 ? 2.156 -6.133 -10.813 1.00 83.56 105 ASP A N 1
ATOM 838 C CA . ASP A 1 105 ? 1.450 -5.912 -12.078 1.00 83.56 105 ASP A CA 1
ATOM 839 C C . ASP A 1 105 ? 1.547 -7.132 -13.012 1.00 83.56 105 ASP A C 1
ATOM 841 O O . ASP A 1 105 ? 0.542 -7.668 -13.471 1.00 83.56 105 ASP A O 1
ATOM 845 N N . LYS A 1 106 ? 2.753 -7.687 -13.194 1.00 82.25 106 LYS A N 1
ATOM 846 C CA . LYS A 1 106 ? 2.951 -8.938 -13.948 1.00 82.25 106 LYS A CA 1
ATOM 847 C C . LYS A 1 106 ? 2.227 -10.126 -13.332 1.00 82.25 106 LYS A C 1
ATOM 849 O 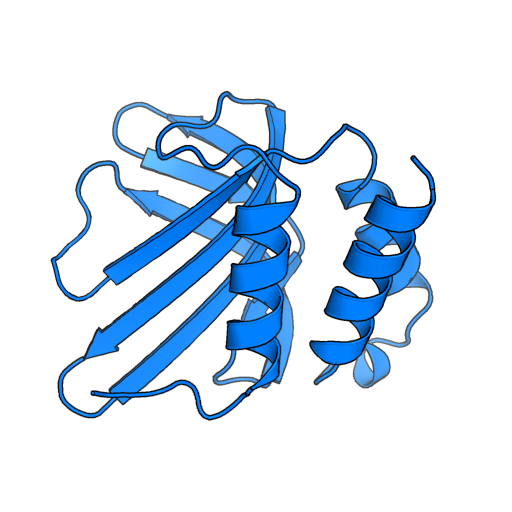O . LYS A 1 106 ? 1.760 -10.993 -14.068 1.00 82.25 106 LYS A O 1
ATOM 854 N N . ALA A 1 107 ? 2.186 -10.206 -12.003 1.00 79.44 107 ALA A N 1
ATOM 855 C CA . ALA A 1 107 ? 1.445 -11.261 -11.332 1.00 79.44 107 ALA A CA 1
ATOM 856 C C . ALA A 1 107 ? -0.054 -11.107 -11.602 1.00 79.44 107 ALA A C 1
ATOM 858 O O . ALA A 1 107 ? -0.674 -12.095 -11.979 1.00 79.44 107 ALA A O 1
ATOM 859 N N . ALA A 1 108 ? -0.596 -9.888 -11.505 1.00 75.81 108 ALA A N 1
ATOM 860 C CA . ALA A 1 108 ? -1.988 -9.572 -11.813 1.00 75.81 108 ALA A CA 1
ATOM 861 C C . ALA A 1 108 ? -2.356 -9.958 -13.257 1.00 75.81 108 ALA A C 1
ATOM 863 O O . ALA A 1 108 ? -3.362 -10.626 -13.458 1.00 75.81 108 ALA A O 1
ATOM 864 N N . LEU A 1 109 ? -1.493 -9.668 -14.240 1.00 68.25 109 LEU A N 1
ATOM 865 C CA . LEU A 1 109 ? -1.676 -10.085 -15.644 1.00 68.25 109 LEU A CA 1
ATOM 866 C C . LEU A 1 109 ? -1.668 -11.610 -15.855 1.00 68.25 109 LEU A C 1
ATOM 868 O O . LEU A 1 109 ? -2.155 -12.100 -16.873 1.00 68.25 109 LEU A O 1
ATOM 872 N N . GLY A 1 110 ? -1.051 -12.361 -14.940 1.00 62.91 110 GLY A N 1
ATOM 873 C CA . GLY A 1 110 ? -1.009 -13.824 -14.966 1.00 62.91 110 GLY A CA 1
ATOM 874 C C . GLY A 1 110 ? -2.257 -14.490 -14.385 1.00 62.91 110 GLY A C 1
ATOM 875 O O . GLY A 1 110 ? -2.394 -15.708 -14.503 1.00 62.91 110 GLY A O 1
ATOM 876 N N . PHE A 1 111 ? -3.144 -13.713 -13.767 1.00 64.06 111 PHE A N 1
ATOM 877 C CA . PHE A 1 111 ? -4.445 -14.151 -13.286 1.00 64.06 111 PHE A CA 1
ATOM 878 C C . PHE A 1 111 ? -5.515 -13.723 -14.297 1.00 64.06 111 PHE A C 1
ATOM 880 O O . PHE A 1 111 ? -5.444 -12.641 -14.872 1.00 64.06 111 PHE A O 1
ATOM 887 N N . SER A 1 112 ? -6.516 -14.569 -14.538 1.00 58.22 112 SER A N 1
ATOM 888 C CA . SER A 1 112 ? -7.764 -14.081 -15.142 1.00 58.22 112 SER A CA 1
ATOM 889 C C . SER A 1 112 ? -8.404 -13.012 -14.240 1.00 58.22 112 SER A C 1
ATOM 891 O O . SER A 1 112 ? -8.138 -12.991 -13.039 1.00 58.22 112 SER A O 1
ATOM 893 N N . ASP A 1 113 ? -9.247 -12.132 -14.789 1.00 55.47 113 ASP A N 1
ATOM 894 C CA . ASP A 1 113 ? -9.931 -11.085 -14.004 1.00 55.47 113 ASP A CA 1
ATOM 895 C C . ASP A 1 113 ? -10.652 -11.679 -12.768 1.00 55.47 113 ASP A C 1
ATOM 897 O O . ASP A 1 113 ? -10.588 -11.120 -11.676 1.00 55.47 113 ASP A O 1
ATOM 901 N N . ASP A 1 114 ? -11.216 -12.887 -12.907 1.00 54.97 114 ASP A N 1
ATOM 902 C CA . ASP A 1 114 ? -11.872 -13.652 -11.832 1.00 54.97 114 ASP A CA 1
ATOM 903 C C . ASP A 1 114 ? -10.890 -14.233 -10.789 1.00 54.97 114 ASP A C 1
ATOM 905 O O . ASP A 1 114 ? -11.278 -14.641 -9.693 1.00 54.97 114 ASP A O 1
ATOM 909 N N . GLU A 1 115 ? -9.606 -14.334 -11.125 1.00 55.84 115 GLU A N 1
ATOM 910 C CA . GLU A 1 115 ? -8.564 -14.900 -10.276 1.00 55.84 115 GLU A CA 1
ATOM 911 C C . GLU A 1 115 ? -7.815 -13.853 -9.452 1.00 55.84 115 GLU A C 1
ATOM 913 O O . GLU A 1 115 ? -7.114 -14.244 -8.522 1.00 55.84 115 GLU A O 1
ATOM 918 N N . TRP A 1 116 ? -7.906 -12.563 -9.754 1.00 64.69 116 TRP A N 1
ATOM 919 C CA . TRP A 1 116 ? -7.347 -11.512 -8.893 1.00 64.69 116 TRP A CA 1
ATOM 920 C C . TRP A 1 116 ? -8.380 -10.988 -7.877 1.00 64.69 116 TRP A C 1
ATOM 922 O O . TRP A 1 116 ? -8.017 -10.423 -6.839 1.00 64.69 116 TRP A O 1
ATOM 932 N N . ASP A 1 117 ? -9.662 -11.283 -8.111 1.00 57.00 117 ASP A N 1
ATOM 933 C CA . ASP A 1 117 ? -10.741 -11.141 -7.138 1.00 57.00 117 ASP A CA 1
ATOM 934 C C . ASP A 1 117 ? -10.460 -11.995 -5.882 1.00 57.00 117 ASP A C 1
ATOM 936 O O . ASP A 1 117 ? -10.158 -13.188 -5.934 1.00 57.00 117 ASP A O 1
ATOM 940 N N . GLY A 1 118 ? -10.527 -11.370 -4.709 1.00 56.78 118 GLY A N 1
ATOM 941 C CA . GLY A 1 118 ? -10.454 -12.035 -3.406 1.00 56.78 118 GLY A CA 1
ATOM 942 C C . GLY A 1 118 ? -9.063 -12.441 -2.919 1.00 56.78 118 GLY A C 1
ATOM 943 O O . GLY A 1 118 ? -8.939 -12.985 -1.818 1.00 56.78 118 GLY A O 1
ATOM 944 N N . LYS A 1 119 ? -7.990 -12.186 -3.679 1.00 72.62 119 LYS A N 1
ATOM 945 C CA . LYS A 1 119 ? -6.659 -12.750 -3.386 1.00 72.62 119 LYS A CA 1
ATOM 946 C C . LYS A 1 119 ? -5.695 -11.816 -2.653 1.00 72.62 119 LYS A C 1
ATOM 948 O O . LYS A 1 119 ? -4.513 -11.738 -2.993 1.00 72.62 119 LYS A O 1
ATOM 953 N N . LEU A 1 120 ? -6.142 -11.194 -1.562 1.00 82.69 120 LEU A N 1
ATOM 954 C CA . LEU A 1 120 ? -5.225 -10.512 -0.635 1.00 82.69 120 LEU A CA 1
ATOM 955 C C . LEU A 1 120 ? -4.098 -11.452 -0.143 1.00 82.69 120 LEU A C 1
ATOM 957 O O . LEU A 1 120 ? -2.966 -11.017 0.048 1.00 82.69 120 LEU A O 1
ATOM 961 N N . GLU A 1 121 ? -4.369 -12.755 -0.016 1.00 84.12 121 GLU A N 1
ATOM 962 C CA . GLU A 1 121 ? -3.350 -13.771 0.283 1.00 84.12 121 GLU A CA 1
ATOM 963 C C . GLU A 1 121 ? -2.293 -13.933 -0.823 1.00 84.12 121 GLU A C 1
ATOM 965 O O . GLU A 1 121 ? -1.111 -14.105 -0.522 1.00 84.12 121 GLU A O 1
ATOM 970 N N . ALA A 1 122 ? -2.681 -13.873 -2.103 1.00 82.56 122 ALA A N 1
ATOM 971 C CA . ALA A 1 122 ? -1.717 -13.961 -3.202 1.00 82.56 122 ALA A CA 1
ATOM 972 C C . ALA A 1 122 ? -0.849 -12.703 -3.261 1.00 82.56 122 ALA A C 1
ATOM 974 O O . ALA A 1 122 ? 0.365 -12.809 -3.433 1.00 82.56 122 ALA A O 1
ATOM 975 N N . PHE A 1 123 ? -1.454 -11.533 -3.041 1.00 87.88 123 PHE A N 1
ATOM 976 C CA . PHE A 1 123 ? -0.725 -10.277 -2.887 1.00 87.88 123 PHE A CA 1
ATOM 977 C C . PHE A 1 123 ? 0.300 -10.350 -1.747 1.00 87.88 123 PHE A C 1
ATOM 979 O O . PHE A 1 123 ? 1.481 -10.072 -1.956 1.00 87.88 123 PHE A O 1
ATOM 986 N N . LEU A 1 124 ? -0.119 -10.818 -0.567 1.00 89.19 124 LEU A N 1
ATOM 987 C CA . LEU A 1 124 ? 0.774 -11.059 0.569 1.00 89.19 124 LEU A CA 1
ATOM 988 C C . LEU A 1 124 ? 1.941 -11.974 0.206 1.00 89.19 124 LEU A C 1
ATOM 990 O O . LEU A 1 124 ? 3.086 -11.667 0.526 1.00 89.19 124 LEU A O 1
ATOM 994 N N . LYS A 1 125 ? 1.664 -13.082 -0.486 1.00 88.50 125 LYS A N 1
ATOM 995 C CA . LYS A 1 125 ? 2.700 -14.022 -0.909 1.00 88.50 125 LYS A CA 1
ATOM 996 C C . LYS A 1 125 ? 3.717 -13.369 -1.847 1.00 88.50 125 LYS A C 1
ATOM 998 O O . LYS A 1 125 ? 4.905 -13.646 -1.727 1.00 88.50 125 LYS A O 1
ATOM 1003 N N . ILE A 1 126 ? 3.282 -12.489 -2.752 1.00 89.12 126 ILE A N 1
ATOM 1004 C CA . ILE A 1 126 ? 4.198 -11.760 -3.645 1.00 89.12 126 ILE A CA 1
ATOM 1005 C C . ILE A 1 126 ? 5.138 -10.858 -2.841 1.00 89.12 126 ILE A C 1
ATOM 1007 O O . ILE A 1 126 ? 6.331 -10.836 -3.142 1.00 89.12 126 ILE A O 1
ATOM 1011 N N . ILE A 1 127 ? 4.629 -10.168 -1.815 1.00 90.75 127 ILE A N 1
ATOM 1012 C CA . ILE A 1 127 ? 5.449 -9.341 -0.915 1.00 90.75 127 ILE A CA 1
ATOM 1013 C C . ILE A 1 127 ? 6.427 -10.214 -0.123 1.00 90.75 127 ILE A C 1
ATOM 1015 O O . ILE A 1 127 ? 7.618 -9.921 -0.075 1.00 90.75 127 ILE A O 1
ATOM 1019 N N . GLU A 1 128 ? 5.968 -11.323 0.457 1.00 90.94 128 GLU A N 1
ATOM 1020 C CA . GLU A 1 128 ? 6.845 -12.250 1.185 1.00 90.94 128 GLU A CA 1
ATOM 1021 C C . GLU A 1 128 ? 7.948 -12.830 0.286 1.00 90.94 128 GLU A C 1
ATOM 1023 O O . GLU A 1 128 ? 9.095 -12.970 0.707 1.00 90.94 128 GLU A O 1
ATOM 1028 N N . ASP A 1 129 ? 7.620 -13.158 -0.964 1.00 89.81 129 ASP A N 1
ATOM 1029 C CA . ASP A 1 129 ? 8.574 -13.643 -1.963 1.00 89.81 129 ASP A CA 1
ATOM 1030 C C . ASP A 1 129 ? 9.435 -12.516 -2.571 1.00 89.81 129 ASP A C 1
ATOM 1032 O O . ASP A 1 129 ? 10.349 -12.798 -3.356 1.00 89.81 129 ASP A O 1
ATOM 1036 N N . TRP A 1 130 ? 9.121 -11.246 -2.303 1.00 89.62 130 TRP A N 1
ATOM 1037 C CA . TRP A 1 130 ? 9.995 -10.106 -2.589 1.00 89.62 130 TRP A CA 1
ATOM 1038 C C . TRP A 1 130 ? 11.064 -9.998 -1.516 1.00 89.62 130 TRP A C 1
ATOM 1040 O O . TRP A 1 130 ? 12.238 -10.123 -1.837 1.00 89.62 130 TRP A O 1
ATOM 1050 N N . ILE A 1 131 ? 10.645 -9.928 -0.252 1.00 89.50 131 ILE A N 1
ATOM 1051 C CA . ILE A 1 131 ? 11.537 -9.796 0.907 1.00 89.50 131 ILE A CA 1
ATOM 1052 C C . ILE A 1 131 ? 12.579 -10.921 0.955 1.00 89.50 131 ILE A C 1
ATOM 1054 O O . ILE A 1 131 ? 13.727 -10.682 1.286 1.00 89.50 131 ILE A O 1
ATOM 1058 N N . LYS A 1 132 ? 12.205 -12.159 0.602 1.00 85.94 132 LYS A N 1
ATOM 1059 C CA . LYS A 1 132 ? 13.129 -13.313 0.611 1.00 85.94 132 LYS A CA 1
ATOM 1060 C C . LYS A 1 132 ? 14.182 -13.314 -0.504 1.00 85.94 132 LYS A C 1
ATOM 1062 O O . LYS A 1 132 ? 15.007 -14.229 -0.527 1.00 85.94 132 LYS A O 1
ATOM 1067 N N . LYS A 1 133 ? 14.063 -12.443 -1.512 1.00 70.25 1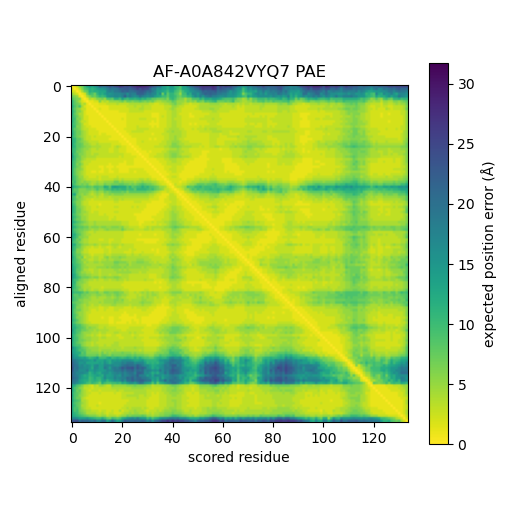33 LYS A N 1
ATOM 1068 C CA . LYS A 1 133 ? 15.020 -12.386 -2.628 1.00 70.25 133 LYS A CA 1
ATOM 1069 C C . LYS A 1 133 ? 16.219 -11.481 -2.341 1.00 70.25 133 LYS A C 1
ATOM 1071 O O . LYS A 1 133 ? 17.202 -11.620 -3.069 1.00 70.25 133 LYS A O 1
ATOM 1076 N N . ASP A 1 134 ? 16.130 -10.642 -1.314 1.00 50.53 134 ASP A N 1
ATOM 1077 C CA . ASP A 1 134 ? 17.248 -9.908 -0.713 1.00 50.53 134 ASP A CA 1
ATOM 1078 C C . ASP A 1 134 ? 17.836 -10.676 0.484 1.00 50.53 134 ASP A C 1
ATOM 1080 O O . ASP A 1 134 ? 19.059 -10.538 0.725 1.00 50.53 134 ASP A O 1
#

Sequence (134 aa):
MAISKKPEIGKLKNILEENFEITESPNSEDEVIVVRELIAGKSYTVEVGIGKCWKYPGYWDVVGHIYEEQRDKFIDGNIRVEKRLPKSVKVICAISDPGLFERVDKAALGFSDDEWDGKLEAFLKIIEDWIKKD

Nearest PDB structures (foldseek):
  8v9k-assembly1_R  TM=5.084E-01  e=1.613E-02  Mycolicibacterium smegmatis MC2 155
  7a0q-assembly1_A  TM=3.191E-01  e=2.277E+00  Fusarium vanettenii 77-13-4
  7xzj-assembly1_9  TM=4.928E-01  e=7.199E+00  Chlamydomonas reinhardtii
  3uid-assembly2_B  TM=2.910E-01  e=2.149E+00  Mycolicibacterium smegmatis MC2 155
  8g0h-assembly1_D  TM=2.134E-01  e=4.811E+00  Homo sapiens

Mean predicted aligned error: 5.22 Å

Secondary structure (DSSP, 8-state):
----S-HHHHHHHHHHHHHSEE-SSPPTT-EEEEEEEEEETTEEEEEEEEEEEEEETTEEEEEEEEEETTTTEEEEEEEEEESS--TTEEEEEEEPPTTHHHHHHHHHHTS-HHHHTT-HHHHHHHHHHHHTT-

Radius of gyration: 14.09 Å; Cα contacts (8 Å, |Δi|>4): 243; chains: 1; bounding box: 36×35×34 Å

pLDDT: mean 86.55, std 12.11, range [46.69, 97.38]

Solvent-accessible surface area (backbone atoms only — not comparable to full-atom values): 7533 Å² total; per-residue (Å²): 132,78,69,78,94,50,69,64,59,59,52,49,53,50,52,39,71,75,73,34,58,74,47,98,72,72,55,61,71,39,33,34,43,33,42,41,37,42,51,59,87,82,46,68,48,46,39,39,34,40,17,40,26,44,59,52,99,63,33,34,34,34,45,34,45,31,35,36,61,92,76,39,28,61,40,85,45,68,51,77,45,56,75,77,68,58,93,44,49,48,76,48,34,22,49,48,68,88,60,55,54,59,52,52,52,54,49,53,72,74,35,58,81,79,58,48,44,62,36,65,66,58,54,48,50,53,53,56,61,47,64,72,72,111